Protein AF-A0A959CSC8-F1 (afdb_monomer)

Solvent-accessible surface area (backbone atoms only — not comparable to full-atom values): 6708 Å² total; per-residue (Å²): 126,43,30,35,42,37,36,22,33,48,43,90,90,66,64,51,68,68,56,55,50,49,54,53,51,52,51,62,69,44,42,70,45,39,76,68,63,70,35,46,78,49,74,38,73,64,40,48,73,67,54,51,56,50,48,44,64,74,35,20,88,36,26,33,33,42,35,41,36,37,82,42,55,76,58,55,71,54,62,66,37,75,96,77,80,49,78,28,52,52,58,51,52,56,65,19,87,50,52,76,43,80,44,74,46,41,59,68,42,69,69,54,54,51,56,41,63,76,61,101

Nearest PDB structures (foldseek):
  8tl0-assembly1_D  TM=7.021E-01  e=1.287E-02  Haliangium ochraceum
  1uqr-assembly1_E  TM=3.788E-01  e=6.618E-02  Actinobacillus pleuropneumoniae
  1uqr-assembly1_I  TM=3.753E-01  e=6.618E-02  Actinobacillus pleuropneumoniae
  1uqr-assembly1_F  TM=3.831E-01  e=6.618E-02  Actinobacillus pleuropneumoniae
  1uqr-assembly1_J  TM=3.910E-01  e=1.747E-01  Actinobacillus pleuropneumoniae

Radius of gyration: 14.09 Å; Cα contacts (8 Å, |Δi|>4): 183; chains: 1; bounding box: 28×38×29 Å

Structure (mmCIF, N/CA/C/O backbone):
data_AF-A0A959CSC8-F1
#
_entry.id   AF-A0A959CSC8-F1
#
loop_
_atom_site.group_PDB
_atom_site.id
_atom_site.type_symbol
_atom_site.label_atom_id
_atom_site.label_alt_id
_atom_site.label_comp_id
_atom_site.label_asym_id
_atom_site.label_entity_id
_atom_site.label_seq_id
_atom_site.pdbx_PDB_ins_code
_atom_site.Cartn_x
_atom_site.Cartn_y
_atom_site.Cartn_z
_atom_site.occupancy
_atom_site.B_iso_or_equiv
_atom_site.auth_seq_id
_atom_site.auth_comp_id
_atom_site.auth_asym_id
_atom_site.auth_atom_id
_atom_site.pdbx_PDB_model_num
ATOM 1 N N . MET A 1 1 ? -5.984 4.868 15.310 1.00 90.56 1 MET A N 1
ATOM 2 C CA . MET A 1 1 ? -5.825 5.594 14.036 1.00 90.56 1 MET A CA 1
ATOM 3 C C . MET A 1 1 ? -5.448 4.610 12.947 1.00 90.56 1 MET A C 1
ATOM 5 O O . MET A 1 1 ? -4.448 3.913 13.106 1.00 90.56 1 MET A O 1
ATOM 9 N N . ASP A 1 2 ? -6.246 4.539 11.893 1.00 96.88 2 ASP A N 1
ATOM 10 C CA . ASP A 1 2 ? -6.065 3.610 10.775 1.00 96.88 2 ASP A CA 1
ATOM 11 C C . ASP A 1 2 ? -4.864 3.994 9.898 1.00 96.88 2 ASP A C 1
ATOM 13 O O . ASP A 1 2 ? -4.483 5.167 9.854 1.00 96.88 2 ASP A O 1
ATOM 17 N N . ILE A 1 3 ? -4.239 3.006 9.249 1.00 98.31 3 ILE A N 1
ATOM 18 C CA . ILE A 1 3 ? -3.034 3.192 8.427 1.00 98.31 3 ILE A CA 1
ATOM 19 C C . ILE A 1 3 ? -3.268 2.686 7.002 1.00 98.31 3 ILE A C 1
ATOM 21 O O . ILE A 1 3 ? -3.749 1.568 6.798 1.00 98.31 3 ILE A O 1
ATOM 25 N N . LEU A 1 4 ? -2.876 3.511 6.031 1.00 98.31 4 LEU A N 1
ATOM 26 C CA . LEU A 1 4 ? -2.704 3.141 4.629 1.00 98.31 4 LEU A CA 1
ATOM 27 C C . LEU A 1 4 ? -1.200 3.004 4.361 1.00 98.31 4 LEU A C 1
ATOM 29 O O . LEU A 1 4 ? -0.462 3.974 4.545 1.00 98.31 4 LEU A O 1
ATOM 33 N N . LEU A 1 5 ? -0.747 1.822 3.946 1.00 97.56 5 LEU A N 1
ATOM 34 C CA . LEU A 1 5 ? 0.634 1.591 3.517 1.00 97.56 5 LEU A CA 1
ATOM 35 C C . LEU A 1 5 ? 0.696 1.617 1.989 1.00 97.56 5 LEU A C 1
ATOM 37 O O . LEU A 1 5 ? 0.019 0.825 1.338 1.00 97.56 5 LEU A O 1
ATOM 41 N N . LEU A 1 6 ? 1.509 2.513 1.430 1.00 96.44 6 LEU A N 1
ATOM 42 C CA . LEU A 1 6 ? 1.679 2.699 -0.012 1.00 96.44 6 LEU A CA 1
ATOM 43 C C . LEU A 1 6 ? 3.147 2.445 -0.386 1.00 96.44 6 LEU A C 1
ATOM 45 O O . LEU A 1 6 ? 4.009 3.304 -0.192 1.00 96.44 6 LEU A O 1
ATOM 49 N N . ALA A 1 7 ? 3.441 1.250 -0.882 1.00 92.81 7 ALA A N 1
ATOM 50 C CA . ALA A 1 7 ? 4.778 0.809 -1.251 1.00 92.81 7 ALA A CA 1
ATOM 51 C C . ALA A 1 7 ? 4.989 0.937 -2.763 1.00 92.81 7 ALA A C 1
ATOM 53 O O . ALA A 1 7 ? 4.355 0.240 -3.551 1.00 92.81 7 ALA A O 1
ATOM 54 N N . PHE A 1 8 ? 5.911 1.806 -3.168 1.00 90.88 8 PHE A N 1
ATOM 55 C CA . PHE A 1 8 ? 6.290 2.004 -4.562 1.00 90.88 8 PHE A CA 1
ATOM 56 C C . PHE A 1 8 ? 7.701 1.464 -4.766 1.00 90.88 8 PHE A C 1
ATOM 58 O O . PHE A 1 8 ? 8.653 1.977 -4.186 1.00 90.88 8 PHE A O 1
ATOM 65 N N . SER A 1 9 ? 7.856 0.423 -5.575 1.00 87.38 9 SER A N 1
ATOM 66 C CA . SER A 1 9 ? 9.157 -0.178 -5.875 1.00 87.38 9 SER A CA 1
ATOM 67 C C . SER A 1 9 ? 9.706 0.391 -7.183 1.00 87.38 9 SER A C 1
ATOM 69 O O . SER A 1 9 ? 9.772 -0.283 -8.213 1.00 87.38 9 SER A O 1
ATOM 71 N N . ASN A 1 10 ? 10.036 1.688 -7.165 1.00 82.69 10 ASN A N 1
ATOM 72 C CA . ASN A 1 10 ? 10.629 2.357 -8.319 1.00 82.69 10 ASN A CA 1
ATOM 73 C C . ASN A 1 10 ? 12.144 2.129 -8.342 1.00 82.69 10 ASN A C 1
ATOM 75 O O . ASN A 1 10 ? 12.860 2.634 -7.469 1.00 82.69 10 ASN A O 1
ATOM 79 N N . SER A 1 11 ? 12.632 1.372 -9.328 1.00 78.38 11 SER A N 1
ATOM 80 C CA . SER A 1 11 ? 14.067 1.119 -9.488 1.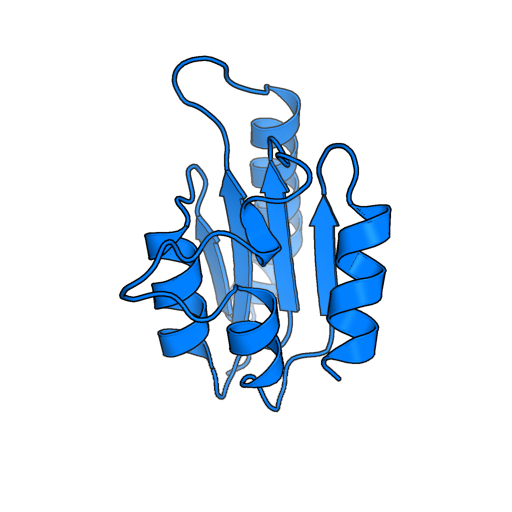00 78.38 11 SER A CA 1
ATOM 81 C C . SER A 1 11 ? 14.816 2.429 -9.739 1.00 78.38 11 SER A C 1
ATOM 83 O O . SER A 1 11 ? 14.394 3.256 -10.542 1.00 78.38 11 SER A O 1
ATOM 85 N N . ARG A 1 12 ? 15.951 2.624 -9.058 1.00 78.56 12 ARG A N 1
ATOM 86 C CA . ARG A 1 12 ? 16.838 3.775 -9.306 1.00 78.56 12 ARG A CA 1
ATOM 87 C C . ARG A 1 12 ? 17.630 3.623 -10.606 1.00 78.56 12 ARG A C 1
ATOM 89 O O . ARG A 1 12 ? 18.008 4.622 -11.203 1.00 78.56 12 ARG A O 1
ATOM 96 N N . GLU A 1 13 ? 17.866 2.384 -11.022 1.00 80.00 13 GLU A N 1
ATOM 97 C CA . GLU A 1 13 ? 18.642 2.023 -12.213 1.00 80.00 13 GLU A CA 1
ATOM 98 C C . GLU A 1 13 ? 17.770 2.025 -13.474 1.00 80.00 13 GLU A C 1
ATOM 100 O O . GLU A 1 13 ? 18.234 2.372 -14.556 1.00 80.00 13 GLU A O 1
ATOM 105 N N . SER A 1 14 ? 16.489 1.674 -13.330 1.00 78.38 14 SER A N 1
ATOM 106 C CA . SER A 1 14 ? 15.494 1.687 -14.407 1.00 78.38 14 SER A CA 1
ATOM 107 C C . SER A 1 14 ? 14.177 2.292 -13.902 1.00 78.38 14 SER A C 1
ATOM 109 O O . SER A 1 14 ? 13.217 1.562 -13.610 1.00 78.38 14 SER A O 1
ATOM 111 N N . PRO A 1 15 ? 14.139 3.625 -13.720 1.00 80.38 15 PRO A N 1
ATOM 112 C CA . PRO A 1 15 ? 12.982 4.295 -13.153 1.00 80.38 15 PRO A CA 1
ATOM 113 C C . PRO A 1 15 ? 11.792 4.259 -14.108 1.00 80.38 15 PRO A C 1
ATOM 115 O O . PRO A 1 15 ? 11.931 4.442 -15.316 1.00 80.38 15 PRO A O 1
ATOM 118 N N . LEU A 1 16 ? 10.603 4.088 -13.536 1.00 82.94 16 LEU A N 1
ATOM 119 C CA . LEU A 1 16 ? 9.328 4.270 -14.219 1.00 82.94 16 LEU A CA 1
ATOM 120 C C . LEU A 1 16 ? 8.811 5.689 -13.916 1.00 82.94 16 LEU A C 1
ATOM 122 O O . LEU A 1 16 ? 8.436 5.956 -12.769 1.00 82.94 16 LEU A O 1
ATOM 126 N N . PRO A 1 17 ? 8.775 6.617 -14.896 1.00 86.19 17 PRO A N 1
ATOM 127 C CA . PRO A 1 17 ? 8.271 7.977 -14.674 1.00 86.19 17 PRO A CA 1
ATOM 128 C C . PRO A 1 17 ? 6.809 7.993 -14.219 1.00 86.19 17 PRO A C 1
ATOM 130 O O . PRO A 1 17 ? 6.451 8.700 -13.281 1.00 86.19 17 PRO A O 1
ATOM 133 N N . THR A 1 18 ? 5.990 7.121 -14.804 1.00 88.12 18 THR A N 1
ATOM 134 C CA . THR A 1 18 ? 4.573 6.955 -14.457 1.00 88.12 18 THR A CA 1
ATOM 135 C C . THR A 1 18 ? 4.364 6.532 -13.002 1.00 88.12 18 THR A C 1
ATOM 137 O O . THR A 1 18 ? 3.370 6.909 -12.392 1.00 88.12 18 THR A O 1
ATOM 140 N N . LEU A 1 19 ? 5.319 5.812 -12.405 1.00 87.69 19 LEU A N 1
ATOM 141 C CA . LEU A 1 19 ? 5.274 5.418 -10.996 1.00 87.69 19 LEU A CA 1
ATOM 142 C C . LEU A 1 19 ? 5.578 6.597 -10.058 1.00 87.69 19 LEU A C 1
ATOM 144 O O . LEU A 1 19 ? 5.000 6.707 -8.977 1.00 87.69 19 LEU A O 1
ATOM 148 N N . ALA A 1 20 ? 6.467 7.507 -10.473 1.00 88.75 20 ALA A N 1
ATOM 149 C CA . ALA A 1 20 ? 6.717 8.750 -9.744 1.00 88.75 20 ALA A CA 1
ATOM 150 C C . ALA A 1 20 ? 5.499 9.691 -9.810 1.00 88.75 20 ALA A C 1
ATOM 152 O O . ALA A 1 20 ? 5.132 10.304 -8.804 1.00 88.75 20 ALA A O 1
ATOM 153 N N . GLU A 1 21 ? 4.842 9.761 -10.970 1.00 92.31 21 GLU A N 1
ATOM 154 C CA . GLU A 1 21 ? 3.579 10.485 -11.147 1.00 92.31 21 GLU A CA 1
ATOM 155 C C . GLU A 1 21 ? 2.457 9.884 -10.290 1.00 92.31 21 GLU A C 1
ATOM 157 O O . GLU A 1 21 ? 1.759 10.626 -9.598 1.00 92.31 21 GLU A O 1
ATOM 162 N N . GLU A 1 22 ? 2.324 8.553 -10.260 1.00 92.19 22 GLU A N 1
ATOM 163 C CA . GLU A 1 22 ? 1.365 7.839 -9.408 1.00 92.19 22 GLU A CA 1
ATOM 164 C C . GLU A 1 22 ? 1.597 8.149 -7.922 1.00 92.19 22 GLU A C 1
ATOM 166 O O . GLU A 1 22 ? 0.664 8.547 -7.217 1.00 92.19 22 GLU A O 1
ATOM 171 N N . TYR A 1 23 ? 2.846 8.053 -7.450 1.00 93.12 23 TYR A N 1
ATOM 172 C CA . TYR A 1 23 ? 3.222 8.418 -6.082 1.00 93.12 23 TYR A CA 1
ATOM 173 C C . TYR A 1 23 ? 2.791 9.850 -5.743 1.00 93.12 23 TYR A C 1
ATOM 175 O O . TYR A 1 23 ? 2.152 10.088 -4.710 1.00 93.12 23 TYR A O 1
ATOM 183 N N . ALA A 1 24 ? 3.117 10.816 -6.606 1.00 94.81 24 ALA A N 1
ATOM 184 C CA . ALA A 1 24 ? 2.785 12.219 -6.383 1.00 94.81 24 ALA A CA 1
ATOM 185 C C . ALA A 1 24 ? 1.265 12.452 -6.385 1.00 94.81 24 ALA A C 1
ATOM 187 O O . ALA A 1 24 ? 0.739 13.144 -5.507 1.00 94.81 24 ALA A O 1
ATOM 188 N N . ALA A 1 25 ? 0.548 11.847 -7.335 1.00 96.25 25 ALA A N 1
ATOM 189 C CA . ALA A 1 25 ? -0.897 11.977 -7.474 1.00 96.25 25 ALA A CA 1
ATOM 190 C C . ALA A 1 25 ? -1.642 11.408 -6.259 1.00 96.25 25 ALA A C 1
ATOM 192 O O . ALA A 1 25 ? -2.505 12.087 -5.696 1.00 96.25 25 ALA A O 1
ATOM 193 N N . ILE A 1 26 ? -1.277 10.207 -5.800 1.00 96.12 26 ILE A N 1
ATOM 194 C CA . ILE A 1 26 ? -1.920 9.568 -4.646 1.00 96.12 26 ILE A CA 1
ATOM 195 C C . ILE A 1 26 ? -1.678 10.383 -3.373 1.00 96.12 26 ILE A C 1
ATOM 197 O O . ILE A 1 26 ? -2.632 10.704 -2.661 1.00 96.12 26 ILE A O 1
ATOM 201 N N . ASN A 1 27 ? -0.436 10.798 -3.101 1.00 95.31 27 ASN A N 1
ATOM 202 C CA . ASN A 1 27 ? -0.144 11.623 -1.924 1.00 95.31 27 ASN A CA 1
ATOM 203 C C . ASN A 1 27 ? -0.906 12.956 -1.958 1.00 95.31 27 ASN A C 1
ATOM 205 O O . ASN A 1 27 ? -1.460 13.380 -0.940 1.00 95.31 27 ASN A O 1
ATOM 209 N N . LYS A 1 28 ? -1.020 13.585 -3.135 1.00 97.25 28 LYS A N 1
ATOM 210 C CA . LYS A 1 28 ? -1.812 14.807 -3.315 1.00 97.25 28 LYS A CA 1
ATOM 211 C C . LYS A 1 28 ? -3.288 14.580 -2.980 1.00 97.25 28 LYS A C 1
ATOM 213 O O . LYS A 1 28 ? -3.854 15.379 -2.238 1.00 97.25 28 LYS A O 1
ATOM 218 N N . ILE A 1 29 ? -3.891 13.493 -3.466 1.00 97.69 29 ILE A N 1
ATOM 219 C CA . ILE A 1 29 ? -5.304 13.149 -3.224 1.00 97.69 29 ILE A CA 1
ATOM 220 C C . ILE A 1 29 ? -5.566 12.836 -1.744 1.00 97.69 29 ILE A C 1
ATOM 222 O O . ILE A 1 29 ? -6.594 13.242 -1.197 1.00 97.69 29 ILE A O 1
ATOM 226 N N . LEU A 1 30 ? -4.647 12.134 -1.077 1.00 97.12 30 LEU A N 1
ATOM 227 C CA . LEU A 1 30 ? -4.826 11.704 0.311 1.00 97.12 30 LEU A CA 1
ATOM 228 C C . LEU A 1 30 ? -4.502 12.803 1.332 1.00 97.12 30 LEU A C 1
ATOM 230 O O . LEU A 1 30 ? -5.105 12.822 2.409 1.00 97.12 30 LEU A O 1
ATOM 234 N N . SER A 1 31 ? -3.604 13.741 1.010 1.00 96.88 31 SER A N 1
ATOM 235 C CA . SER A 1 31 ? -3.117 14.748 1.964 1.00 96.88 31 SER A CA 1
ATOM 236 C C . SER A 1 31 ? -4.214 15.558 2.681 1.00 96.88 31 SER A C 1
ATOM 238 O O . SER A 1 31 ? -4.105 15.705 3.900 1.00 96.88 31 SER A O 1
ATOM 240 N N . PRO A 1 32 ? -5.334 15.988 2.054 1.00 98.06 32 PRO A N 1
ATOM 241 C CA . PRO A 1 32 ? -6.383 16.715 2.773 1.00 98.06 32 PRO A CA 1
ATOM 242 C C . PRO A 1 32 ? -7.079 15.860 3.840 1.00 98.06 32 PRO A C 1
ATOM 244 O O . PRO A 1 32 ? -7.558 16.378 4.847 1.00 98.06 32 PRO A O 1
ATOM 247 N N . ARG A 1 33 ? -7.157 14.539 3.629 1.00 97.62 33 ARG A N 1
ATOM 248 C CA . ARG A 1 33 ? -7.757 13.592 4.581 1.00 97.62 33 ARG A CA 1
ATOM 249 C C . ARG A 1 33 ? -6.786 13.240 5.707 1.00 97.62 33 ARG A C 1
ATOM 251 O O . ARG A 1 33 ? -7.238 13.089 6.840 1.00 97.62 33 ARG A O 1
ATOM 258 N N . VAL A 1 34 ? -5.486 13.187 5.409 1.00 97.19 34 VAL A N 1
ATOM 259 C CA . VAL A 1 34 ? -4.416 13.055 6.413 1.00 97.19 34 VAL A CA 1
ATOM 260 C C . VAL A 1 34 ? -4.379 14.283 7.326 1.00 97.19 34 VAL A C 1
ATOM 262 O O . VAL A 1 34 ? -4.345 14.128 8.542 1.00 97.19 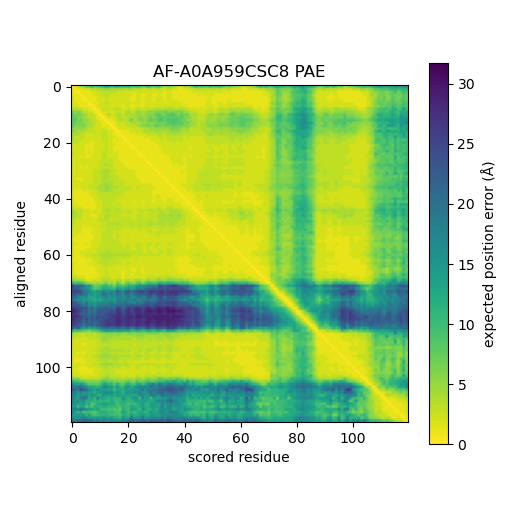34 VAL A O 1
ATOM 265 N N . LEU A 1 35 ? -4.484 15.497 6.770 1.00 97.44 35 LEU A N 1
ATOM 266 C CA . LEU A 1 35 ? -4.532 16.745 7.550 1.00 97.44 35 LEU A CA 1
ATOM 267 C C . LEU A 1 35 ? -5.725 16.801 8.513 1.00 97.44 35 LEU A C 1
ATOM 269 O O . LEU A 1 35 ? -5.614 17.343 9.607 1.00 97.44 35 LEU A O 1
ATOM 273 N N . ARG A 1 36 ? -6.856 16.200 8.130 1.00 97.88 36 ARG A N 1
ATOM 274 C CA . ARG A 1 36 ? -8.045 16.045 8.988 1.00 97.88 36 ARG A CA 1
ATOM 275 C C . ARG A 1 36 ? -7.969 14.844 9.934 1.00 97.88 36 ARG A C 1
ATOM 277 O O . ARG A 1 36 ? -8.958 14.533 10.585 1.00 97.88 36 ARG A O 1
ATOM 284 N N . GLN A 1 37 ? -6.829 14.155 9.986 1.00 97.06 37 GLN A N 1
ATOM 285 C CA . GLN A 1 37 ? -6.590 12.995 10.846 1.00 97.06 37 GLN A CA 1
ATOM 286 C C . GLN A 1 37 ? -7.601 11.853 10.648 1.00 97.06 37 GLN A C 1
ATOM 288 O O . GLN A 1 37 ? -7.903 11.122 11.584 1.00 97.06 37 GLN A O 1
ATOM 293 N N . HIS A 1 38 ? -8.124 11.656 9.434 1.00 97.44 38 HIS A N 1
ATOM 294 C CA . HIS A 1 38 ? -8.996 10.503 9.172 1.00 97.44 38 HIS A CA 1
ATOM 295 C C . HIS A 1 38 ? -8.221 9.174 9.189 1.00 97.44 38 HIS A C 1
ATOM 297 O O . HIS A 1 38 ? -8.773 8.134 9.537 1.00 97.44 38 HIS A O 1
ATOM 303 N N . PHE A 1 39 ? -6.950 9.209 8.788 1.00 97.62 39 PHE A N 1
ATOM 304 C CA . PHE A 1 39 ? -6.015 8.085 8.778 1.00 97.62 39 PHE A CA 1
ATOM 305 C C . PHE A 1 39 ? -4.578 8.615 8.697 1.00 97.62 39 PHE A C 1
ATOM 307 O O . PHE A 1 39 ? -4.351 9.791 8.399 1.00 97.62 39 PHE A O 1
ATOM 314 N N . LEU A 1 40 ? -3.605 7.731 8.913 1.00 97.81 40 LEU A N 1
ATOM 315 C CA . LEU A 1 40 ? -2.211 7.970 8.548 1.00 97.81 40 LEU A CA 1
ATOM 316 C C . LEU A 1 40 ? -1.927 7.356 7.177 1.00 97.81 40 LEU A C 1
ATOM 318 O O . LEU A 1 40 ? -2.308 6.216 6.915 1.00 97.81 40 LEU A O 1
ATOM 322 N N . SER A 1 41 ? -1.245 8.110 6.321 1.00 97.12 41 SER A N 1
ATOM 323 C CA . SER A 1 41 ? -0.727 7.620 5.043 1.00 97.12 41 SER A CA 1
ATOM 324 C C . SER A 1 41 ? 0.777 7.432 5.175 1.00 97.12 41 SER A C 1
ATOM 326 O O . SER A 1 41 ? 1.488 8.401 5.435 1.00 97.12 41 SER A O 1
ATOM 328 N N . TRP A 1 42 ? 1.253 6.199 5.018 1.00 97.56 42 TRP A N 1
ATOM 329 C CA . TRP A 1 42 ? 2.671 5.862 5.048 1.00 97.56 42 TRP A CA 1
ATOM 330 C C . TRP A 1 42 ? 3.122 5.441 3.652 1.00 97.56 42 TRP A C 1
ATOM 332 O O . TRP A 1 42 ? 2.829 4.331 3.208 1.00 97.56 42 TRP A O 1
ATOM 342 N N . ALA A 1 43 ? 3.795 6.347 2.944 1.00 94.75 43 ALA A N 1
ATOM 343 C CA . ALA A 1 43 ? 4.220 6.137 1.565 1.00 94.75 43 ALA A CA 1
ATOM 344 C C . ALA A 1 43 ? 5.741 5.968 1.468 1.00 94.75 43 ALA A C 1
ATOM 346 O O . ALA A 1 43 ? 6.492 6.802 1.972 1.00 94.75 43 ALA A O 1
ATOM 347 N N . VAL A 1 44 ? 6.188 4.924 0.770 1.00 91.69 44 VAL A N 1
ATOM 348 C CA . VAL A 1 44 ? 7.605 4.601 0.552 1.00 91.69 44 VAL A CA 1
ATOM 349 C C . VAL A 1 44 ? 7.867 4.580 -0.953 1.00 91.69 44 VAL A C 1
ATOM 351 O O . VAL A 1 44 ? 7.316 3.736 -1.650 1.00 91.69 44 VAL A O 1
ATOM 354 N N . SER A 1 45 ? 8.667 5.518 -1.470 1.00 86.56 45 SER A N 1
ATOM 355 C CA . SER A 1 45 ? 8.851 5.742 -2.921 1.00 86.56 45 SER A CA 1
ATOM 356 C C . SER A 1 45 ? 9.815 4.771 -3.6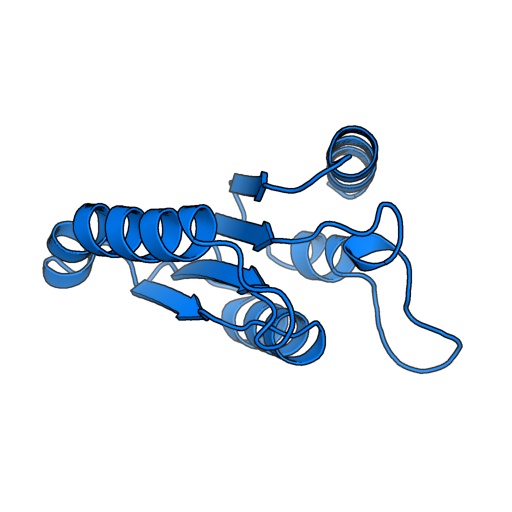22 1.00 86.56 45 SER A C 1
ATOM 358 O O . SER A 1 45 ? 9.785 4.660 -4.847 1.00 86.56 45 SER A O 1
ATOM 360 N N . HIS A 1 46 ? 10.671 4.088 -2.856 1.00 86.62 46 HIS A N 1
ATOM 361 C CA . HIS A 1 46 ? 11.653 3.108 -3.336 1.00 86.62 46 HIS A CA 1
ATOM 362 C C . HIS A 1 46 ? 11.664 1.875 -2.423 1.00 86.62 46 HIS A C 1
ATOM 364 O O . HIS A 1 46 ? 12.696 1.518 -1.866 1.00 86.62 46 HIS A O 1
ATOM 370 N N . ALA A 1 47 ? 10.492 1.286 -2.200 1.00 86.44 47 ALA A N 1
ATOM 371 C CA . ALA A 1 47 ? 10.312 0.181 -1.271 1.00 86.44 47 ALA A CA 1
ATOM 372 C C . ALA A 1 47 ? 11.049 -1.086 -1.735 1.00 86.44 47 ALA A C 1
ATOM 374 O O . ALA A 1 47 ? 10.818 -1.576 -2.850 1.00 86.44 47 ALA A O 1
ATOM 375 N N . ALA A 1 48 ? 11.883 -1.634 -0.850 1.00 83.81 48 ALA A N 1
ATOM 376 C CA . ALA A 1 48 ? 12.406 -2.993 -0.936 1.00 83.81 48 ALA A CA 1
ATOM 377 C C . ALA A 1 48 ? 11.490 -3.989 -0.194 1.00 83.81 48 ALA A C 1
ATOM 379 O O . ALA A 1 48 ? 10.611 -3.602 0.579 1.00 83.81 48 ALA A O 1
ATOM 380 N N . LEU A 1 49 ? 11.704 -5.292 -0.403 1.00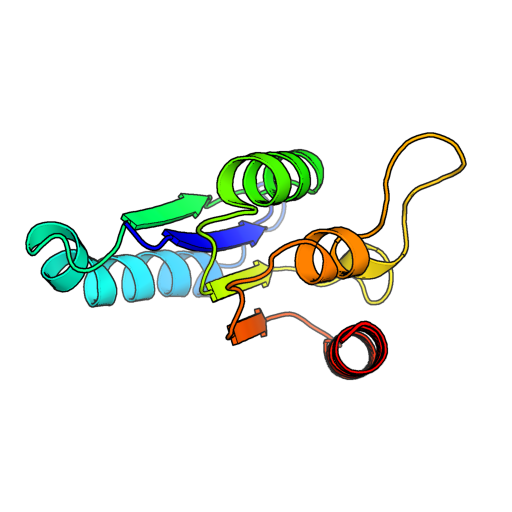 79.69 49 LEU A N 1
ATOM 381 C CA . LEU A 1 49 ? 10.936 -6.347 0.279 1.00 79.69 49 LEU A CA 1
ATOM 382 C C . LEU A 1 49 ? 11.061 -6.278 1.811 1.00 79.69 49 LEU A C 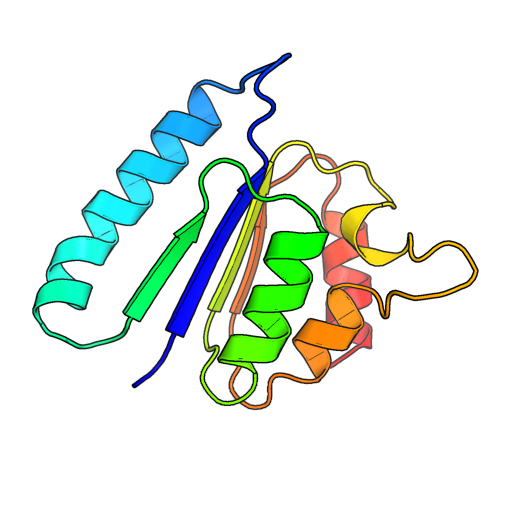1
ATOM 384 O O . LEU A 1 49 ? 10.067 -6.476 2.516 1.00 79.69 49 LEU A O 1
ATOM 388 N N . ASP A 1 50 ? 12.248 -5.946 2.321 1.00 82.69 50 ASP A N 1
ATOM 389 C CA . ASP A 1 50 ? 12.494 -5.805 3.760 1.00 82.69 50 ASP A CA 1
ATOM 390 C C . ASP A 1 50 ? 11.723 -4.622 4.355 1.00 82.69 50 ASP A C 1
ATOM 392 O O . ASP A 1 50 ? 11.123 -4.759 5.423 1.00 82.69 50 ASP A O 1
ATOM 396 N N . ASP A 1 51 ? 11.649 -3.494 3.635 1.00 86.50 51 ASP A N 1
ATOM 397 C CA . ASP A 1 51 ? 10.836 -2.343 4.044 1.00 86.50 51 ASP A CA 1
ATOM 398 C C . ASP A 1 51 ? 9.366 -2.749 4.167 1.00 86.50 51 ASP A C 1
ATOM 400 O O . ASP A 1 51 ? 8.710 -2.469 5.171 1.00 86.50 51 ASP A O 1
ATOM 404 N N . ILE A 1 52 ? 8.839 -3.443 3.151 1.00 89.06 52 ILE A N 1
ATOM 405 C CA . ILE A 1 52 ? 7.439 -3.874 3.128 1.00 89.06 52 ILE A CA 1
ATOM 406 C C . ILE A 1 52 ? 7.162 -4.816 4.304 1.00 89.06 52 ILE A C 1
ATOM 408 O O . ILE A 1 52 ? 6.214 -4.594 5.058 1.00 89.06 52 ILE A O 1
ATOM 412 N N . SER A 1 53 ? 8.010 -5.823 4.509 1.00 88.25 53 SER A N 1
ATOM 413 C CA . SER A 1 53 ? 7.859 -6.803 5.591 1.00 88.25 53 SER A CA 1
ATOM 414 C C . SER A 1 53 ? 7.907 -6.148 6.975 1.00 88.25 53 SER A C 1
ATOM 416 O O . SER A 1 53 ? 7.092 -6.457 7.856 1.00 88.25 53 SER A O 1
ATOM 418 N N . TYR A 1 54 ? 8.823 -5.193 7.152 1.00 91.62 54 TYR A N 1
ATOM 419 C CA . TYR A 1 54 ? 8.931 -4.382 8.357 1.00 91.62 54 TYR A CA 1
ATOM 420 C C . TYR A 1 54 ? 7.647 -3.584 8.614 1.00 91.62 54 TYR A C 1
ATOM 422 O O . TYR A 1 54 ? 7.067 -3.694 9.698 1.00 91.62 54 TYR A O 1
ATOM 430 N N . TYR A 1 55 ? 7.147 -2.833 7.626 1.00 95.12 55 TYR A N 1
ATOM 431 C CA . TYR A 1 55 ? 5.956 -1.996 7.802 1.00 95.12 55 TYR A CA 1
ATOM 432 C C . TYR A 1 55 ? 4.668 -2.803 7.979 1.00 95.12 55 TYR A C 1
ATOM 434 O O . TYR A 1 55 ? 3.816 -2.405 8.774 1.00 95.12 55 TYR A O 1
ATOM 442 N N . LEU A 1 56 ? 4.524 -3.953 7.316 1.00 93.31 56 LEU A N 1
ATOM 443 C CA . LEU A 1 56 ? 3.395 -4.860 7.551 1.00 93.31 56 LEU A CA 1
ATOM 444 C C . LEU A 1 56 ? 3.387 -5.383 8.990 1.00 93.31 56 LEU A C 1
ATOM 446 O O . LEU A 1 56 ? 2.339 -5.434 9.632 1.00 93.31 56 LEU A O 1
ATOM 450 N N . THR A 1 57 ? 4.561 -5.699 9.540 1.00 93.38 57 THR A N 1
ATOM 451 C CA . THR A 1 57 ? 4.685 -6.101 10.945 1.00 93.38 57 THR A CA 1
ATOM 452 C C . THR A 1 57 ? 4.403 -4.936 11.891 1.00 93.38 57 THR A C 1
ATOM 454 O O . THR A 1 57 ? 3.628 -5.089 12.837 1.00 93.38 57 THR A O 1
ATOM 457 N N . LEU A 1 58 ? 4.973 -3.760 11.619 1.00 96.44 58 LEU A N 1
ATOM 458 C CA . LEU A 1 58 ? 4.806 -2.559 12.438 1.00 96.44 58 LEU A CA 1
ATOM 459 C C . LEU A 1 58 ? 3.345 -2.088 12.488 1.00 96.44 58 LEU A C 1
ATOM 461 O O . LEU A 1 58 ? 2.858 -1.657 13.534 1.00 96.44 58 LEU A O 1
ATOM 465 N N . PHE A 1 59 ? 2.631 -2.171 11.365 1.00 97.31 59 PHE A N 1
ATOM 466 C CA . PHE A 1 59 ? 1.263 -1.672 11.225 1.00 97.31 59 PHE A CA 1
ATOM 467 C C . PHE A 1 59 ? 0.191 -2.754 11.348 1.00 97.31 59 PHE A C 1
ATOM 469 O O . PHE A 1 59 ? -0.991 -2.434 11.228 1.00 97.31 59 PHE A O 1
ATOM 476 N N . ARG A 1 60 ? 0.571 -3.999 11.657 1.00 96.19 60 ARG A N 1
ATOM 477 C CA . ARG A 1 60 ? -0.289 -5.193 11.655 1.00 96.19 60 ARG A CA 1
ATOM 478 C C . ARG A 1 60 ? -1.698 -4.968 12.212 1.00 96.19 60 ARG 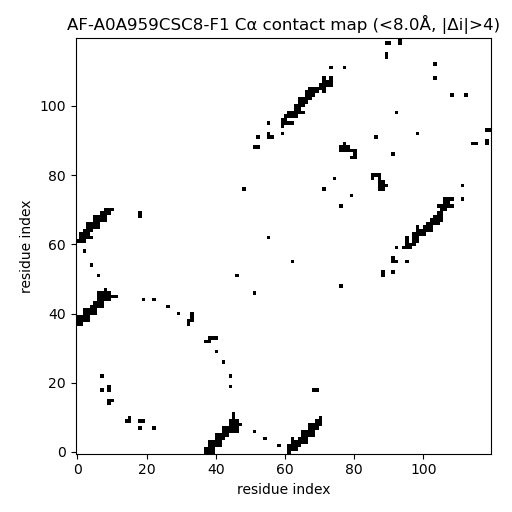A C 1
ATOM 480 O O . ARG A 1 60 ? -2.686 -5.290 11.564 1.00 96.19 60 ARG A O 1
ATOM 487 N N . SER A 1 61 ? -1.821 -4.374 13.401 1.00 97.50 61 SER A N 1
ATOM 488 C CA . SER A 1 61 ? -3.111 -4.192 14.095 1.00 97.50 61 SER A CA 1
ATOM 489 C C . SER A 1 61 ? -3.944 -2.987 13.624 1.00 97.50 61 SER A C 1
ATOM 491 O O . SER A 1 61 ? -5.064 -2.778 14.103 1.00 97.50 61 SER A O 1
ATOM 493 N N . ARG A 1 62 ? -3.402 -2.160 12.723 1.00 98.00 62 ARG A N 1
ATOM 494 C CA . ARG A 1 62 ? -3.962 -0.861 12.301 1.00 98.00 62 ARG A CA 1
ATOM 495 C C . ARG A 1 62 ? -4.035 -0.685 10.784 1.00 98.00 62 ARG A C 1
ATOM 497 O O . ARG A 1 62 ? -4.630 0.290 10.326 1.00 98.00 62 ARG A O 1
ATOM 504 N N . LEU A 1 63 ? -3.422 -1.586 10.025 1.00 98.25 63 LEU A N 1
ATOM 505 C CA . LEU A 1 63 ? -3.405 -1.558 8.572 1.00 98.25 63 LEU A CA 1
ATOM 506 C C . LEU A 1 63 ? -4.824 -1.778 8.033 1.00 98.25 63 LEU A C 1
ATOM 508 O O . LEU A 1 63 ? -5.474 -2.757 8.388 1.00 98.25 63 LEU A O 1
ATOM 512 N N . ARG A 1 64 ? -5.306 -0.855 7.194 1.00 97.94 64 ARG A N 1
ATOM 513 C CA . ARG A 1 64 ? -6.605 -0.964 6.500 1.00 97.94 64 ARG A CA 1
ATOM 514 C C . ARG A 1 64 ? -6.443 -1.177 5.006 1.00 97.94 64 ARG A C 1
ATOM 516 O O . ARG A 1 64 ? -7.260 -1.863 4.397 1.00 97.94 64 ARG A O 1
ATOM 523 N N . LEU A 1 65 ? -5.395 -0.594 4.434 1.00 97.50 65 LEU A N 1
ATOM 524 C CA . LEU A 1 65 ? -5.093 -0.672 3.015 1.00 97.50 65 LEU A CA 1
ATOM 525 C C . LEU A 1 65 ? -3.603 -0.901 2.817 1.00 97.50 65 LEU A C 1
ATOM 527 O O . LEU A 1 65 ? -2.782 -0.212 3.428 1.00 97.50 65 LEU A O 1
ATOM 531 N N . PHE A 1 66 ? -3.289 -1.819 1.914 1.00 95.69 66 PHE A N 1
ATOM 532 C CA . PHE A 1 66 ? -1.960 -2.001 1.362 1.00 95.69 66 PHE A CA 1
ATOM 533 C C . PHE A 1 66 ? -2.006 -1.766 -0.148 1.00 95.69 66 PHE A C 1
ATOM 535 O O . PHE A 1 66 ? -2.805 -2.379 -0.853 1.00 95.69 66 PHE A O 1
ATOM 542 N N . LEU A 1 67 ? -1.154 -0.874 -0.642 1.00 94.38 67 LEU A N 1
ATOM 543 C CA . LEU A 1 67 ? -0.900 -0.689 -2.063 1.00 94.38 67 LEU A CA 1
ATOM 544 C C . LEU A 1 67 ? 0.552 -1.041 -2.336 1.00 94.38 67 LEU A C 1
ATOM 546 O O . LEU A 1 67 ? 1.450 -0.513 -1.683 1.00 94.38 67 LEU A O 1
ATOM 550 N N . PHE A 1 68 ? 0.765 -1.883 -3.334 1.00 91.00 68 PHE A N 1
ATOM 551 C CA . PHE A 1 68 ? 2.056 -2.100 -3.957 1.00 91.00 68 PHE A CA 1
ATOM 552 C C . PHE A 1 68 ? 1.998 -1.610 -5.403 1.00 91.00 68 PHE A C 1
ATOM 554 O O . PHE A 1 68 ? 1.077 -1.987 -6.125 1.00 91.00 68 PHE A O 1
ATOM 561 N N . SER A 1 69 ? 2.974 -0.808 -5.831 1.00 87.75 69 SER A N 1
ATOM 562 C CA . SER A 1 69 ? 3.137 -0.417 -7.233 1.00 87.75 69 SER A CA 1
ATOM 563 C C . SER A 1 69 ? 4.598 -0.505 -7.682 1.00 87.75 69 SER A C 1
ATOM 565 O O . SER A 1 69 ? 5.482 0.032 -7.014 1.00 87.75 69 SER A O 1
ATOM 567 N N . GLY A 1 70 ? 4.899 -1.194 -8.784 1.00 82.56 70 GLY A N 1
ATOM 568 C CA . GLY A 1 70 ? 6.277 -1.338 -9.267 1.00 82.56 70 GLY A CA 1
ATOM 569 C C . GLY A 1 70 ? 6.501 -2.451 -10.287 1.00 82.56 70 GLY A C 1
ATOM 570 O O . GLY A 1 70 ? 5.561 -3.049 -10.815 1.00 82.56 70 GLY A O 1
ATOM 571 N N . HIS A 1 71 ? 7.776 -2.748 -10.559 1.00 71.62 71 HIS A N 1
ATOM 572 C CA . HIS A 1 71 ? 8.183 -3.874 -11.406 1.00 71.62 71 HIS A CA 1
ATOM 573 C C . HIS A 1 71 ? 7.817 -5.198 -10.721 1.00 71.62 71 HIS A C 1
ATOM 575 O O . HIS A 1 71 ? 8.600 -5.757 -9.955 1.00 71.62 71 HIS A O 1
ATOM 581 N N . ALA A 1 72 ? 6.606 -5.703 -10.951 1.00 58.16 72 ALA A N 1
ATOM 582 C CA . ALA A 1 72 ? 6.202 -6.997 -10.417 1.00 58.16 72 ALA A CA 1
ATOM 583 C C . ALA A 1 72 ? 6.883 -8.122 -11.213 1.00 58.16 72 ALA A C 1
ATOM 585 O O . ALA A 1 72 ? 6.454 -8.509 -12.298 1.00 58.16 72 ALA A O 1
ATOM 586 N N . GLY A 1 73 ? 7.973 -8.655 -10.661 1.00 54.31 73 GLY A N 1
ATOM 587 C CA . GLY A 1 73 ? 8.441 -9.990 -11.017 1.00 54.31 73 GLY A CA 1
ATOM 588 C C . GLY A 1 73 ? 7.399 -11.007 -10.550 1.00 54.31 73 GLY A C 1
ATOM 589 O O . GLY A 1 73 ? 7.139 -11.080 -9.349 1.00 54.31 73 GLY A O 1
ATOM 590 N N . ARG A 1 74 ? 6.805 -11.741 -11.504 1.00 46.56 74 ARG A N 1
ATOM 591 C CA . ARG A 1 74 ? 5.677 -12.691 -11.366 1.00 46.56 74 ARG A CA 1
ATOM 592 C C . ARG A 1 74 ? 5.595 -13.432 -10.023 1.00 46.56 74 ARG A C 1
ATOM 594 O O . ARG A 1 74 ? 4.519 -13.437 -9.431 1.00 46.56 74 ARG A O 1
ATOM 601 N N . ASP A 1 75 ? 6.716 -13.954 -9.525 1.00 46.91 75 ASP A N 1
ATOM 602 C CA . ASP A 1 75 ? 6.741 -14.897 -8.397 1.00 46.91 75 ASP A CA 1
ATOM 603 C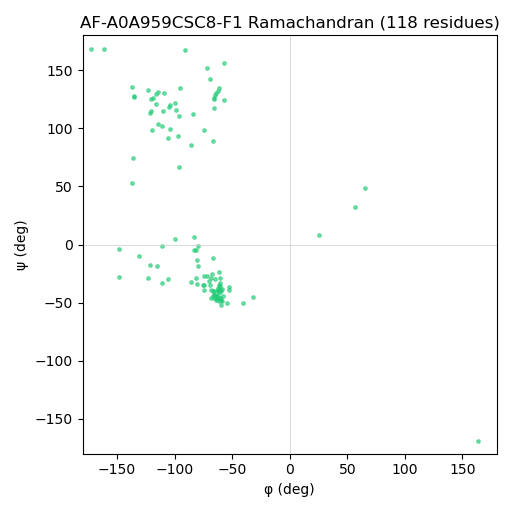 C . ASP A 1 75 ? 7.442 -14.352 -7.133 1.00 46.91 75 ASP A C 1
ATOM 605 O O . ASP A 1 75 ? 7.198 -14.825 -6.023 1.00 46.91 75 ASP A O 1
ATOM 609 N N . ARG A 1 76 ? 8.268 -13.302 -7.244 1.00 53.09 76 ARG A N 1
ATOM 610 C CA . ARG A 1 76 ? 9.149 -12.869 -6.139 1.00 53.09 76 ARG A CA 1
ATOM 611 C C . ARG A 1 76 ? 8.447 -12.138 -5.009 1.00 53.09 76 ARG A C 1
ATOM 613 O O . ARG A 1 76 ? 8.826 -12.299 -3.856 1.00 53.09 76 ARG A O 1
ATOM 620 N N . LEU A 1 77 ? 7.424 -11.343 -5.324 1.00 57.56 77 LEU A N 1
ATOM 621 C CA . LEU A 1 77 ? 6.746 -10.541 -4.304 1.00 57.56 77 LEU A CA 1
ATOM 622 C C . LEU A 1 77 ? 5.955 -11.407 -3.311 1.00 57.56 77 LEU A C 1
ATOM 624 O O . LEU A 1 77 ? 5.774 -11.020 -2.160 1.00 57.56 77 LEU A O 1
ATOM 628 N N . LEU A 1 78 ? 5.477 -12.571 -3.763 1.00 52.41 78 LEU A N 1
ATOM 629 C CA . LEU A 1 78 ? 4.635 -13.458 -2.965 1.00 52.41 78 LEU A CA 1
ATOM 630 C C . LEU A 1 78 ? 5.347 -14.712 -2.451 1.00 52.41 78 LEU A C 1
ATOM 632 O O . LEU A 1 78 ? 4.953 -15.197 -1.392 1.00 52.41 78 LEU A O 1
ATOM 636 N N . THR A 1 79 ? 6.351 -15.238 -3.170 1.00 48.53 79 THR A N 1
ATOM 637 C CA . THR A 1 79 ? 6.878 -16.597 -2.915 1.00 48.53 79 THR A CA 1
ATOM 638 C C . THR A 1 79 ? 8.367 -16.696 -2.567 1.00 48.53 79 THR A C 1
ATOM 640 O O . THR A 1 79 ? 8.759 -17.700 -1.978 1.00 48.53 79 THR A O 1
ATOM 643 N N . GLU A 1 80 ? 9.215 -15.692 -2.831 1.00 39.94 80 GLU A N 1
ATOM 644 C CA . GLU A 1 80 ? 10.646 -15.796 -2.488 1.00 39.94 80 GLU A CA 1
ATOM 645 C C . GLU A 1 80 ? 10.927 -15.364 -1.040 1.00 39.94 80 GLU A C 1
ATOM 647 O O . GLU A 1 80 ? 11.326 -14.239 -0.748 1.00 39.94 80 GLU A O 1
ATOM 652 N N . GLY A 1 81 ? 10.774 -16.322 -0.128 1.00 37.81 81 GLY A N 1
ATOM 653 C CA . GLY A 1 81 ? 11.648 -16.467 1.028 1.00 37.81 81 GLY A CA 1
ATOM 654 C C . GLY A 1 81 ? 12.553 -17.667 0.782 1.00 37.81 81 GLY A C 1
ATOM 655 O O . GLY A 1 81 ? 12.169 -18.787 1.096 1.00 37.81 81 GLY A O 1
ATOM 656 N N . GLY A 1 82 ? 13.735 -17.463 0.197 1.00 35.38 82 GLY A N 1
ATOM 657 C CA . GLY A 1 82 ? 14.728 -18.535 0.120 1.00 35.38 82 GLY A CA 1
ATOM 658 C C . GLY A 1 82 ? 15.061 -19.039 1.527 1.00 35.38 82 GLY A C 1
ATOM 659 O O . GLY A 1 82 ? 15.389 -18.217 2.381 1.00 35.38 82 GLY A O 1
ATOM 660 N N . ASP A 1 83 ? 14.905 -20.350 1.740 1.00 37.66 83 ASP A N 1
ATOM 661 C CA . ASP A 1 83 ? 15.361 -21.277 2.799 1.00 37.66 83 ASP A CA 1
ATOM 662 C C . ASP A 1 83 ? 15.698 -20.803 4.230 1.00 37.66 83 ASP A C 1
ATOM 664 O O . ASP A 1 83 ? 16.166 -21.609 5.031 1.00 37.66 83 ASP A O 1
ATOM 668 N N . SER A 1 84 ? 15.455 -19.557 4.650 1.00 41.53 84 SER A N 1
ATOM 669 C CA . SER A 1 84 ? 15.763 -19.183 6.033 1.00 41.53 84 SER A CA 1
ATOM 670 C C . SER A 1 84 ? 14.917 -18.130 6.741 1.00 41.53 84 SER A C 1
ATOM 672 O O . SER A 1 84 ? 14.871 -18.241 7.963 1.00 41.53 84 SER A O 1
ATOM 674 N N . ARG A 1 85 ? 14.261 -17.120 6.135 1.00 41.41 85 ARG A N 1
ATOM 675 C CA . ARG A 1 85 ? 13.738 -16.010 6.988 1.00 41.41 85 ARG A CA 1
ATOM 676 C C . ARG A 1 85 ? 12.464 -15.249 6.609 1.00 41.41 85 ARG A C 1
ATOM 678 O O . ARG A 1 85 ? 12.048 -14.433 7.428 1.00 41.41 85 ARG A O 1
ATOM 685 N N . ALA A 1 86 ? 11.801 -15.484 5.480 1.00 45.22 86 ALA A N 1
ATOM 686 C CA . ALA A 1 86 ? 10.640 -14.663 5.112 1.00 45.22 86 ALA A CA 1
ATOM 687 C C . ALA A 1 86 ? 9.368 -15.496 4.958 1.00 45.22 86 ALA A C 1
ATOM 689 O O . ALA A 1 86 ? 9.243 -16.301 4.040 1.00 45.22 86 ALA A O 1
ATOM 690 N N . ALA A 1 87 ? 8.391 -15.259 5.832 1.00 54.28 87 ALA A N 1
ATOM 691 C CA . ALA A 1 87 ? 7.013 -15.516 5.454 1.00 54.28 87 ALA A CA 1
ATOM 692 C C . ALA A 1 87 ? 6.658 -14.557 4.304 1.00 54.28 87 ALA A C 1
ATOM 694 O O . ALA A 1 87 ? 6.937 -13.362 4.406 1.00 54.28 87 ALA A O 1
ATOM 695 N N . GLY A 1 88 ? 6.089 -15.068 3.209 1.00 70.88 88 GLY A N 1
ATOM 696 C CA . GLY A 1 88 ? 5.753 -14.249 2.040 1.00 70.88 88 GLY A CA 1
ATOM 697 C C . GLY A 1 88 ? 4.822 -13.081 2.389 1.00 70.88 88 GLY A C 1
ATOM 698 O O . GLY A 1 88 ? 4.075 -13.140 3.369 1.00 70.88 88 GLY A O 1
ATOM 699 N N . ILE A 1 89 ? 4.824 -12.018 1.576 1.00 79.50 89 ILE A N 1
ATOM 700 C CA . ILE A 1 89 ? 3.989 -10.823 1.804 1.00 79.50 89 ILE A CA 1
ATOM 701 C C . ILE A 1 89 ? 2.509 -11.193 1.985 1.00 79.50 89 ILE A C 1
ATOM 703 O O . ILE A 1 89 ? 1.846 -10.620 2.845 1.00 79.50 89 ILE A O 1
ATOM 707 N N . ALA A 1 90 ? 2.008 -12.196 1.254 1.00 80.00 90 ALA A N 1
ATOM 708 C CA . ALA A 1 90 ? 0.646 -12.707 1.421 1.00 80.00 90 ALA A CA 1
ATOM 709 C C . ALA A 1 90 ? 0.368 -13.203 2.850 1.00 80.00 90 ALA A C 1
ATOM 711 O O . ALA A 1 90 ? -0.651 -12.849 3.437 1.00 80.00 90 ALA A O 1
ATOM 712 N N . HIS A 1 91 ? 1.302 -13.950 3.448 1.00 83.31 91 HIS A N 1
ATOM 713 C CA . HIS A 1 91 ? 1.174 -14.393 4.834 1.00 83.31 91 HIS A CA 1
ATOM 714 C C . HIS A 1 91 ? 1.142 -13.200 5.796 1.00 83.31 91 HIS A C 1
ATOM 716 O O . HIS A 1 91 ? 0.279 -13.129 6.665 1.00 83.31 91 HIS A O 1
ATOM 722 N N . LEU A 1 92 ? 2.045 -12.229 5.624 1.00 88.50 92 LEU A N 1
ATOM 723 C CA . LEU A 1 92 ? 2.082 -11.033 6.472 1.00 88.50 92 LEU A CA 1
ATOM 724 C C . LEU A 1 92 ? 0.799 -10.197 6.366 1.00 88.50 92 LEU A C 1
ATOM 726 O O . LEU A 1 92 ? 0.330 -9.665 7.374 1.00 88.50 92 LEU A O 1
ATOM 730 N N . LEU A 1 93 ? 0.216 -10.104 5.170 1.00 90.62 93 LEU A N 1
ATOM 731 C CA . LEU A 1 93 ? -1.073 -9.452 4.946 1.00 90.62 93 LEU A CA 1
ATOM 732 C C . LEU A 1 93 ? -2.216 -10.214 5.630 1.00 90.62 93 LEU A C 1
ATOM 734 O O . LEU A 1 93 ? -3.019 -9.580 6.309 1.00 90.62 93 LEU A O 1
ATOM 738 N N . GLY A 1 94 ? -2.239 -11.549 5.554 1.00 89.44 94 GLY A N 1
ATOM 739 C CA . GLY A 1 94 ? -3.223 -12.386 6.259 1.00 89.44 94 GLY A CA 1
ATOM 740 C C . GLY A 1 94 ? -3.159 -12.260 7.789 1.00 89.44 94 GLY A C 1
ATOM 741 O O . GLY A 1 94 ? -4.151 -12.454 8.486 1.00 89.44 94 GLY A O 1
ATOM 742 N N . LEU A 1 95 ? -2.013 -11.844 8.338 1.00 91.31 95 LEU A N 1
ATOM 743 C CA . LEU A 1 95 ? -1.863 -11.533 9.765 1.00 91.31 95 LEU A CA 1
ATOM 744 C C . LEU A 1 95 ? -2.391 -10.141 10.165 1.00 91.31 95 LEU A C 1
ATOM 746 O O . LEU A 1 95 ? -2.297 -9.781 11.342 1.00 91.31 95 LEU A O 1
ATOM 750 N N . CYS A 1 96 ? -2.907 -9.335 9.233 1.00 95.31 96 CYS A N 1
ATOM 751 C CA . CYS A 1 96 ? -3.400 -7.981 9.494 1.00 95.31 96 CYS A CA 1
ATOM 752 C C . CYS A 1 96 ? -4.930 -7.978 9.697 1.00 95.31 96 CYS A C 1
ATOM 754 O O . CYS A 1 96 ? -5.673 -7.807 8.733 1.00 95.31 96 CYS A O 1
ATOM 756 N N . PRO A 1 97 ? -5.449 -8.066 10.940 1.00 95.75 97 PRO A N 1
ATOM 757 C CA . PRO A 1 97 ? -6.871 -8.336 11.208 1.00 95.75 97 PRO A CA 1
ATOM 758 C C . PRO A 1 97 ? -7.843 -7.233 10.767 1.00 95.75 97 PRO A C 1
ATOM 760 O O . PRO A 1 97 ? -9.056 -7.413 10.826 1.00 95.75 97 PRO A O 1
ATOM 763 N N . LYS A 1 98 ? -7.332 -6.052 10.406 1.00 97.25 98 LYS A N 1
ATOM 764 C CA . LYS A 1 98 ? -8.142 -4.912 9.961 1.00 97.25 98 LYS A CA 1
ATOM 765 C C . LYS A 1 98 ? -7.965 -4.597 8.483 1.00 97.25 98 LYS A C 1
ATOM 767 O O . LYS A 1 98 ? -8.614 -3.655 8.022 1.00 97.25 98 LYS A O 1
ATOM 772 N N . LEU A 1 99 ? -7.109 -5.327 7.774 1.00 97.44 99 LEU A N 1
ATOM 773 C CA . LEU A 1 99 ? -6.863 -5.111 6.358 1.00 97.44 99 LEU A CA 1
ATOM 774 C C . LEU A 1 99 ? -8.162 -5.350 5.582 1.00 97.44 99 LEU A C 1
ATOM 776 O O . LEU A 1 99 ? -8.873 -6.315 5.831 1.00 97.44 99 LEU A O 1
ATOM 780 N N . GLN A 1 100 ? -8.506 -4.424 4.691 1.00 96.06 100 GLN A N 1
ATOM 781 C CA . GLN A 1 100 ? -9.731 -4.495 3.886 1.00 96.06 100 GLN A CA 1
ATOM 782 C C . GLN A 1 100 ? -9.449 -4.439 2.394 1.00 96.06 100 GLN A C 1
ATOM 784 O O . GLN A 1 100 ? -10.246 -4.924 1.600 1.00 96.06 100 GLN A O 1
ATOM 789 N N . VAL A 1 101 ? -8.360 -3.773 2.012 1.00 95.00 101 VAL A N 1
ATOM 790 C CA . VAL A 1 101 ? -8.050 -3.495 0.615 1.00 95.00 101 VAL A CA 1
ATOM 791 C C . VAL A 1 101 ? -6.583 -3.792 0.363 1.00 95.00 101 VAL A C 1
ATOM 793 O O . VAL A 1 101 ? -5.706 -3.249 1.038 1.00 95.00 101 VAL A O 1
ATOM 796 N N . VAL A 1 102 ? -6.330 -4.619 -0.646 1.00 92.12 102 VAL A N 1
ATOM 797 C CA . VAL A 1 102 ? -5.002 -4.853 -1.206 1.00 92.12 102 VAL A CA 1
ATOM 798 C C . VAL A 1 102 ? -5.033 -4.466 -2.680 1.00 92.12 102 VAL A C 1
ATOM 800 O O . VAL A 1 102 ? -5.873 -4.951 -3.433 1.00 92.12 102 VAL A O 1
ATOM 803 N N . ILE A 1 103 ? -4.131 -3.575 -3.085 1.00 90.31 103 ILE A N 1
ATOM 804 C CA . ILE A 1 103 ? -3.953 -3.146 -4.475 1.00 90.31 103 ILE A CA 1
ATOM 805 C C . ILE A 1 103 ? -2.561 -3.579 -4.915 1.00 90.31 103 ILE A C 1
ATOM 807 O O . ILE A 1 103 ? -1.570 -3.162 -4.320 1.00 90.31 103 ILE A O 1
ATOM 811 N N . LEU A 1 104 ? -2.491 -4.392 -5.967 1.00 86.44 104 LEU A N 1
ATOM 812 C CA . LEU A 1 104 ? -1.238 -4.814 -6.585 1.00 86.44 104 LEU A CA 1
ATOM 813 C C . LEU A 1 104 ? -1.172 -4.243 -8.003 1.00 86.44 104 LEU A C 1
ATOM 815 O O . LEU A 1 104 ? -1.843 -4.735 -8.912 1.00 86.44 104 LEU A O 1
ATOM 819 N N . ASN A 1 105 ? -0.374 -3.196 -8.181 1.00 81.62 105 ASN A N 1
ATOM 820 C CA . ASN A 1 105 ? -0.129 -2.546 -9.460 1.00 81.62 105 ASN A CA 1
ATOM 821 C C . ASN A 1 105 ? 1.257 -2.949 -9.998 1.00 81.62 105 ASN A C 1
ATOM 823 O O . ASN A 1 105 ? 2.297 -2.450 -9.577 1.00 81.62 105 ASN A O 1
ATO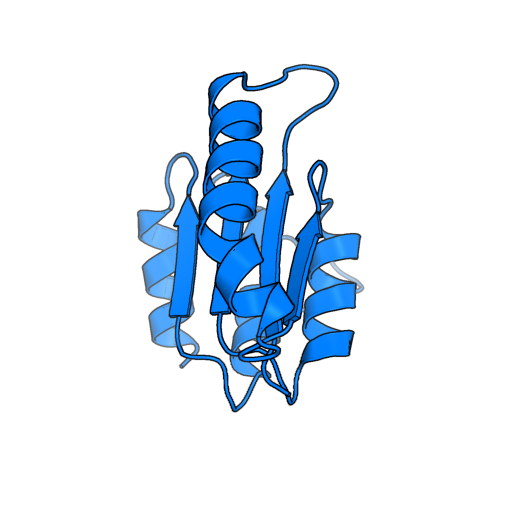M 827 N N . GLY A 1 106 ? 1.290 -3.906 -10.920 1.00 72.69 106 GLY A N 1
ATOM 828 C CA . GLY A 1 106 ? 2.522 -4.368 -11.553 1.00 72.69 106 GLY A CA 1
ATOM 829 C C . GLY A 1 106 ? 2.241 -5.343 -12.694 1.00 72.69 106 GLY A C 1
ATOM 830 O O . GLY A 1 106 ? 1.115 -5.808 -12.872 1.00 72.69 106 GLY A O 1
ATOM 831 N N . CYS A 1 107 ? 3.253 -5.660 -13.501 1.00 63.56 107 CYS A N 1
ATOM 832 C CA . CYS A 1 107 ? 3.099 -6.627 -14.589 1.00 63.56 107 CYS A CA 1
ATOM 833 C C . CYS A 1 107 ? 2.799 -8.039 -14.034 1.00 63.56 107 CYS A C 1
ATOM 835 O O . CYS A 1 107 ? 3.539 -8.550 -13.205 1.00 63.56 107 CYS A O 1
ATOM 837 N N . SER A 1 108 ? 1.743 -8.705 -14.523 1.00 58.09 108 SER A N 1
ATOM 838 C CA . SER A 1 108 ? 1.323 -10.066 -14.107 1.00 58.09 108 SER A CA 1
ATOM 839 C C . SER A 1 108 ? 0.842 -10.236 -12.647 1.00 58.09 108 SER A C 1
ATOM 841 O O . SER A 1 108 ? 1.209 -11.201 -11.982 1.00 58.09 108 SER A O 1
ATOM 843 N N . THR A 1 109 ? -0.053 -9.374 -12.154 1.00 61.41 109 THR A N 1
ATOM 844 C CA . THR A 1 109 ? -0.644 -9.486 -10.798 1.00 61.41 109 THR A CA 1
ATOM 845 C C . THR A 1 109 ? -1.839 -10.446 -10.677 1.00 61.41 109 THR A C 1
ATOM 847 O O . THR A 1 109 ? -2.302 -10.703 -9.570 1.00 61.41 109 THR A O 1
ATOM 850 N N . ALA A 1 110 ? -2.325 -11.041 -11.774 1.00 57.75 110 ALA A N 1
ATOM 851 C CA . ALA A 1 110 ? -3.510 -11.911 -11.754 1.00 57.75 110 ALA A CA 1
ATOM 852 C C . ALA A 1 110 ? -3.347 -13.157 -10.857 1.00 57.75 110 ALA A C 1
ATOM 854 O O . ALA A 1 110 ? -4.212 -13.434 -10.031 1.00 57.75 110 ALA A O 1
ATOM 855 N N . GLY A 1 111 ? -2.214 -13.866 -10.955 1.00 58.16 111 GLY A N 1
ATOM 856 C CA . GLY A 1 111 ? -1.922 -15.007 -10.072 1.00 58.16 111 GLY A CA 1
ATOM 857 C C . GLY A 1 111 ? -1.692 -14.596 -8.613 1.00 58.16 111 GLY A C 1
ATOM 858 O O . GLY A 1 111 ? -1.952 -15.369 -7.696 1.00 58.16 111 GLY A O 1
ATOM 859 N N . GLN A 1 112 ? -1.270 -13.348 -8.387 1.00 59.88 112 GLN A N 1
ATOM 860 C CA . GLN A 1 112 ? -1.005 -12.819 -7.051 1.00 59.88 112 GLN A CA 1
ATOM 861 C C . GLN A 1 112 ? -2.290 -12.519 -6.277 1.00 59.88 112 GLN A C 1
ATOM 863 O O . GLN A 1 112 ? -2.391 -12.799 -5.085 1.00 59.88 112 GLN A O 1
ATOM 868 N N . VAL A 1 113 ? -3.294 -11.996 -6.980 1.00 66.56 113 VAL A N 1
ATOM 869 C CA . VAL A 1 113 ? -4.635 -11.765 -6.437 1.00 66.56 113 VAL A CA 1
ATOM 870 C C . VAL A 1 113 ? -5.286 -13.085 -6.014 1.00 66.56 113 VAL A C 1
ATOM 872 O O . VAL A 1 113 ? -5.905 -13.140 -4.955 1.00 66.56 113 VAL A O 1
ATOM 875 N N . GLN A 1 114 ? -5.100 -14.161 -6.785 1.00 65.31 114 GLN A N 1
ATOM 876 C CA . GLN A 1 114 ? -5.648 -15.473 -6.440 1.00 65.31 114 GLN A CA 1
ATOM 877 C C . GLN A 1 114 ? -5.025 -16.055 -5.160 1.00 65.31 114 GLN A C 1
ATOM 879 O O . GLN A 1 114 ? -5.761 -16.460 -4.265 1.00 65.31 114 GLN A O 1
ATOM 884 N N . ALA A 1 115 ? -3.696 -16.012 -5.022 1.00 65.50 115 ALA A N 1
ATOM 885 C CA . ALA A 1 115 ? -3.016 -16.475 -3.808 1.00 65.50 115 ALA A CA 1
ATOM 886 C C . ALA A 1 115 ? -3.423 -15.678 -2.554 1.00 65.50 115 ALA A C 1
ATOM 888 O O . ALA A 1 115 ? -3.520 -16.240 -1.466 1.00 65.50 115 ALA A O 1
ATOM 889 N N . LEU A 1 116 ? -3.683 -14.372 -2.697 1.00 67.38 116 LEU A N 1
ATOM 890 C CA . LEU A 1 116 ? -4.208 -13.554 -1.601 1.00 67.38 116 LEU A CA 1
ATOM 891 C C . LEU A 1 116 ? -5.627 -13.970 -1.212 1.00 67.38 116 LEU A C 1
ATOM 893 O O . LEU A 1 116 ? -5.891 -14.130 -0.029 1.00 67.38 116 LEU A O 1
ATOM 897 N N . HIS A 1 117 ? -6.507 -14.205 -2.187 1.00 68.94 117 HIS A N 1
ATOM 898 C CA . HIS A 1 117 ? -7.860 -14.691 -1.914 1.00 68.94 117 HIS A CA 1
ATOM 899 C C . HIS A 1 117 ? -7.883 -16.050 -1.203 1.00 68.94 117 HIS A C 1
ATOM 901 O O . HIS A 1 117 ? -8.752 -16.282 -0.367 1.00 68.94 117 HIS A O 1
ATOM 907 N N . GLU A 1 118 ? -6.950 -16.946 -1.525 1.00 67.06 118 GLU A N 1
ATOM 908 C CA . GLU A 1 118 ? -6.817 -18.243 -0.848 1.00 67.06 118 GLU A CA 1
ATOM 909 C C . GLU A 1 118 ? -6.272 -18.108 0.584 1.00 67.06 118 GLU A C 1
ATOM 911 O O . GLU A 1 118 ? -6.575 -18.940 1.438 1.00 67.06 118 GLU A O 1
ATOM 916 N N . ALA A 1 119 ? -5.494 -17.057 0.863 1.00 66.75 119 ALA A N 1
ATOM 917 C CA . ALA A 1 119 ? -4.911 -16.794 2.177 1.00 66.75 119 ALA A CA 1
ATOM 918 C C . ALA A 1 119 ? -5.883 -16.134 3.180 1.00 66.75 119 ALA A C 1
ATOM 920 O O . ALA A 1 119 ? -5.580 -16.130 4.377 1.00 66.75 119 ALA A O 1
ATOM 921 N N . GLY A 1 120 ? -7.033 -15.625 2.716 1.00 52.75 120 GLY A N 1
ATOM 922 C CA . GLY A 1 120 ? -8.100 -15.022 3.532 1.00 52.75 120 GLY A CA 1
ATOM 923 C C . GLY A 1 120 ? -8.187 -13.508 3.413 1.00 52.75 120 GLY A C 1
ATOM 924 O O . GLY A 1 120 ? -8.570 -12.884 4.428 1.00 52.75 120 GLY A O 1
#

pLDDT: mean 81.82, std 17.71, range [35.38, 98.31]

Foldseek 3Di:
DAEAEAEEQADPVHGDVVSVVVLVVVCVVCVVVVVVVVYYYHHDNNDDLVNLLVVLVVCQARYAEYEYAYADPQACQAHDPPPDDDHHSLLSQLSRPNHDYYHYHHPNCPVVVVSNVVSD

Sequence (120 aa):
MDILLLAFSNSRESPLPTLAEEYAAINKILSPRVLRQHFLSWAVSHAALDDISYYLTLFRSRLRLFLFSGHAGRDRLLTEGGDSRAAGIAHLLGLCPKLQVVILNGCSTAGQVQALHEAG

Secondary structure (DSSP, 8-state):
--EEEEEEE--SSS--HHHHHHHHHHHHHHHHHHHTTS-EEEEETB--HHHHHHHHHHHTTTEEEEEEEE---TTHHHH---TT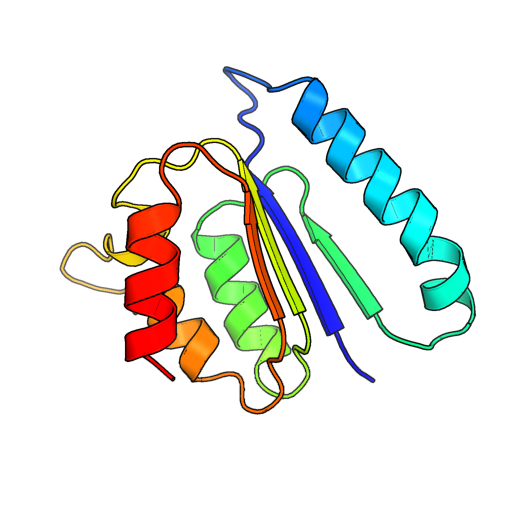S---HHHHHHT-TT--EEEEESTT-HHHHHHHHHH-

Mean predicted aligned error: 7.0 Å